Protein AF-A0A834NEQ6-F1 (afdb_monomer_lite)

Foldseek 3Di:
DVCVCVVVVVVVCCVVVVVLVVQQVVCCVPQVHSDDDDDPDPVSVVQLVVQVVVDVHSSCSVVDDPVPPDPD

Structure (mmCIF, N/CA/C/O backbone):
data_AF-A0A834NEQ6-F1
#
_entry.id   AF-A0A834NEQ6-F1
#
loop_
_atom_site.group_PDB
_atom_site.id
_atom_site.type_symbol
_atom_site.label_atom_id
_atom_site.label_alt_id
_atom_site.label_comp_id
_atom_site.label_asym_id
_atom_site.label_entity_id
_atom_site.label_seq_id
_atom_site.pdbx_PDB_ins_code
_atom_site.Cartn_x
_atom_site.Cartn_y
_atom_site.Cartn_z
_atom_site.occupancy
_atom_site.B_iso_or_equiv
_atom_site.auth_seq_id
_atom_site.auth_comp_id
_atom_site.auth_asym_id
_atom_site.auth_atom_id
_atom_site.pdbx_PDB_model_num
ATOM 1 N N . MET A 1 1 ? -22.999 6.611 32.925 1.00 79.31 1 MET A N 1
ATOM 2 C CA . MET A 1 1 ? -22.213 7.850 32.699 1.00 79.31 1 MET A CA 1
ATOM 3 C C . MET A 1 1 ? -21.837 7.949 31.224 1.00 79.31 1 MET A C 1
ATOM 5 O O . MET A 1 1 ? -21.638 6.921 30.602 1.00 79.31 1 MET A O 1
ATOM 9 N N . TRP A 1 2 ? -21.727 9.141 30.628 1.00 90.06 2 TRP A N 1
ATOM 10 C CA . TRP A 1 2 ? -21.497 9.274 29.172 1.00 90.06 2 TRP A CA 1
ATOM 11 C C . TRP A 1 2 ? -20.191 8.619 28.675 1.00 90.06 2 TRP A C 1
ATOM 13 O O . TRP A 1 2 ? -20.113 8.176 27.532 1.00 90.06 2 TRP A O 1
ATOM 23 N N . TYR A 1 3 ? -19.181 8.506 29.542 1.00 94.31 3 TYR A N 1
ATOM 24 C CA . TYR A 1 3 ? -17.889 7.896 29.218 1.00 94.31 3 TYR A CA 1
ATOM 25 C C . TYR A 1 3 ? -17.930 6.368 29.067 1.00 94.31 3 TYR A C 1
ATOM 27 O O . TYR A 1 3 ? -16.985 5.788 28.542 1.00 94.31 3 TYR A O 1
ATOM 35 N N . GLU A 1 4 ? -19.001 5.694 29.493 1.00 95.38 4 GLU A N 1
ATOM 36 C CA . GLU A 1 4 ? -19.146 4.232 29.360 1.00 95.38 4 GLU A CA 1
ATOM 37 C C . GLU A 1 4 ? -19.223 3.778 27.894 1.00 95.38 4 GLU A C 1
ATOM 39 O O . GLU A 1 4 ? -19.015 2.607 27.592 1.00 95.38 4 GLU A O 1
ATOM 44 N N . VAL A 1 5 ? -19.460 4.710 26.968 1.00 95.94 5 VAL A N 1
ATOM 45 C CA . VAL A 1 5 ? -19.422 4.468 25.522 1.00 95.94 5 VAL A CA 1
ATOM 46 C C . VAL A 1 5 ? -17.981 4.405 24.991 1.00 95.94 5 VAL A C 1
ATOM 48 O O . VAL A 1 5 ? -17.725 3.734 23.989 1.00 95.94 5 VAL A O 1
ATOM 51 N N . LEU A 1 6 ? -17.010 5.033 25.666 1.00 96.56 6 LEU A N 1
ATOM 52 C CA . LEU A 1 6 ? -15.624 5.132 25.187 1.00 96.56 6 LEU A CA 1
ATOM 53 C C . LEU A 1 6 ? -14.957 3.770 24.923 1.00 96.56 6 LEU A C 1
ATOM 55 O O . LEU A 1 6 ? -14.326 3.644 23.874 1.00 96.56 6 LEU A O 1
ATOM 59 N N . PRO A 1 7 ? -15.111 2.729 25.770 1.00 96.31 7 PRO A N 1
ATOM 60 C CA . PRO A 1 7 ? -14.557 1.407 25.480 1.00 96.31 7 PRO A CA 1
ATOM 61 C C . PRO A 1 7 ? -15.117 0.801 24.190 1.00 96.31 7 PRO A C 1
ATOM 63 O O . PRO A 1 7 ? -14.365 0.248 23.392 1.00 96.31 7 PRO A O 1
ATOM 66 N N . THR A 1 8 ? -16.422 0.945 23.943 1.00 96.88 8 THR A N 1
ATOM 67 C CA . THR A 1 8 ? -17.051 0.416 22.720 1.00 96.88 8 THR A CA 1
ATOM 68 C C . THR A 1 8 ? -16.561 1.147 21.473 1.00 96.88 8 THR A C 1
ATOM 70 O O . THR A 1 8 ? -16.216 0.510 20.479 1.00 96.88 8 THR A O 1
ATOM 73 N N . VAL A 1 9 ? -16.426 2.473 21.546 1.00 96.81 9 VAL A N 1
ATOM 74 C CA . VAL A 1 9 ? -15.875 3.290 20.457 1.00 96.81 9 VAL A CA 1
ATOM 75 C C . VAL A 1 9 ? -14.411 2.944 20.203 1.00 96.81 9 VAL A C 1
ATOM 77 O O . VAL A 1 9 ? -14.015 2.824 19.047 1.00 96.81 9 VAL A O 1
ATOM 80 N N . ALA A 1 10 ? -13.617 2.720 21.252 1.00 97.31 10 ALA A N 1
ATOM 81 C CA . ALA A 1 10 ? -12.223 2.311 21.118 1.00 97.31 10 ALA A CA 1
ATOM 82 C C . ALA A 1 10 ? -12.090 0.948 20.422 1.00 97.31 10 ALA A C 1
ATOM 84 O O . ALA A 1 10 ? -11.247 0.798 19.539 1.00 97.31 10 ALA A O 1
ATOM 85 N N . ILE A 1 11 ? -12.947 -0.022 20.760 1.00 97.75 11 ILE A N 1
ATOM 86 C CA . ILE A 1 11 ? -12.971 -1.336 20.098 1.00 97.75 11 ILE A CA 1
ATOM 87 C C . ILE A 1 11 ? -13.324 -1.187 18.615 1.00 97.75 11 ILE A C 1
ATOM 89 O O . ILE A 1 11 ? -12.650 -1.773 17.770 1.00 97.75 11 ILE A O 1
ATOM 93 N N . ILE A 1 12 ? -14.334 -0.379 18.280 1.00 97.75 12 ILE A N 1
ATOM 94 C CA . ILE A 1 12 ? -14.729 -0.133 16.883 1.00 97.75 12 ILE A CA 1
ATOM 95 C C . ILE A 1 12 ? -13.598 0.563 16.116 1.00 97.75 12 ILE A C 1
ATOM 97 O O . ILE A 1 12 ? -13.233 0.129 15.025 1.00 97.75 12 ILE A O 1
ATOM 101 N N . ALA A 1 13 ? -13.006 1.609 16.695 1.00 97.50 13 ALA A N 1
ATOM 102 C CA . ALA A 1 13 ? -11.907 2.346 16.081 1.00 97.50 13 ALA A CA 1
ATOM 103 C C . ALA A 1 13 ? -10.675 1.457 15.867 1.00 97.50 13 ALA A C 1
ATOM 105 O O . ALA A 1 13 ? -10.061 1.516 14.806 1.00 97.50 13 ALA A O 1
ATOM 106 N N . ALA A 1 14 ? -10.341 0.596 16.831 1.00 97.50 14 ALA A N 1
ATOM 107 C CA . ALA A 1 14 ? -9.264 -0.376 16.681 1.00 97.50 14 ALA A CA 1
ATOM 108 C C . ALA A 1 14 ? -9.594 -1.417 15.602 1.00 97.50 14 ALA A C 1
ATOM 110 O O . ALA A 1 14 ? -8.758 -1.690 14.744 1.00 97.50 14 ALA A O 1
ATOM 111 N N . GLY A 1 15 ? -10.818 -1.953 15.598 1.00 97.75 15 GLY A N 1
ATOM 112 C CA . GLY A 1 15 ? -11.268 -2.941 14.617 1.00 97.75 15 GLY A CA 1
ATOM 113 C C . GLY A 1 15 ? -11.244 -2.421 13.178 1.00 97.75 15 GLY A C 1
ATOM 114 O O . GLY A 1 15 ? -10.870 -3.160 12.272 1.00 97.75 15 GLY A O 1
ATOM 115 N N . LEU A 1 16 ? -11.582 -1.145 12.971 1.00 97.12 16 LEU A N 1
ATOM 116 C CA . LEU A 1 16 ? -11.521 -0.496 11.658 1.00 97.12 16 LEU A CA 1
ATOM 117 C C . LEU A 1 16 ? -10.111 -0.001 11.314 1.00 97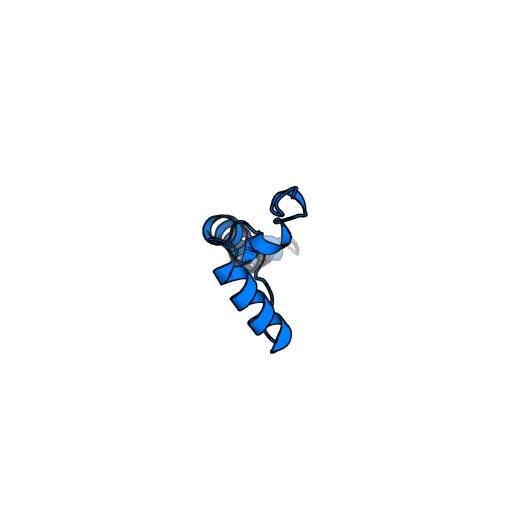.12 16 LEU A C 1
ATOM 119 O O . LEU A 1 16 ? -9.682 -0.124 10.173 1.00 97.12 16 LEU A O 1
ATOM 123 N N . GLY A 1 17 ? -9.370 0.539 12.282 1.00 97.38 17 GLY A N 1
ATOM 124 C CA . GLY A 1 17 ? -8.060 1.153 12.056 1.00 97.38 17 GLY A CA 1
ATOM 125 C C . GLY A 1 17 ? -6.926 0.147 11.857 1.00 97.38 17 GLY A C 1
ATOM 126 O O . GLY A 1 17 ? -6.075 0.348 10.987 1.00 97.38 17 GLY A O 1
ATOM 127 N N . LEU A 1 18 ? -6.914 -0.952 12.619 1.00 97.50 18 LEU A N 1
ATOM 128 C CA . LEU A 1 18 ? -5.845 -1.955 12.552 1.00 97.50 18 LEU A CA 1
ATOM 129 C C . LEU A 1 18 ? -5.662 -2.555 11.146 1.00 97.50 18 LEU A C 1
ATOM 131 O O . LEU A 1 18 ? -4.513 -2.619 10.704 1.00 97.50 18 LEU A O 1
ATOM 135 N N . PRO A 1 19 ? -6.720 -2.932 10.396 1.00 96.31 19 PRO A N 1
ATOM 136 C CA . PRO A 1 19 ? -6.576 -3.413 9.023 1.00 96.31 19 PRO A CA 1
ATOM 137 C C . PRO A 1 19 ? -5.882 -2.419 8.086 1.00 96.31 19 PRO A C 1
ATOM 139 O O . PRO A 1 19 ? -5.066 -2.833 7.267 1.00 96.31 19 PRO A O 1
ATOM 142 N N . HIS A 1 20 ? -6.150 -1.115 8.215 1.00 95.25 20 HIS A N 1
ATOM 143 C CA . HIS A 1 20 ? -5.507 -0.094 7.380 1.00 95.25 20 HIS A CA 1
ATOM 144 C C . HIS A 1 20 ? -4.018 0.050 7.697 1.00 95.25 20 HIS A C 1
ATOM 146 O O . HIS A 1 20 ? -3.192 0.098 6.783 1.00 95.25 20 HIS A O 1
ATOM 152 N N . VAL A 1 21 ? -3.666 0.069 8.986 1.00 95.62 21 VAL A N 1
ATOM 153 C CA . VAL A 1 21 ? -2.264 0.120 9.425 1.00 95.62 21 VAL A CA 1
ATOM 154 C C . VAL A 1 21 ? -1.524 -1.141 8.979 1.00 95.62 21 VAL A C 1
ATOM 156 O O . VAL A 1 21 ? -0.436 -1.053 8.412 1.00 95.62 21 VAL A O 1
ATOM 159 N N . ALA A 1 22 ? -2.130 -2.315 9.158 1.00 95.75 22 ALA A N 1
ATOM 160 C CA . ALA A 1 22 ? -1.562 -3.575 8.696 1.00 95.75 22 ALA A CA 1
ATOM 161 C C . ALA A 1 22 ? -1.355 -3.575 7.174 1.00 95.75 22 ALA A C 1
ATOM 163 O O . ALA A 1 22 ? -0.269 -3.911 6.704 1.00 95.75 22 ALA A O 1
ATOM 164 N N . ALA A 1 23 ? -2.352 -3.138 6.398 1.00 95.00 23 ALA A N 1
ATOM 165 C CA . ALA A 1 23 ? -2.255 -3.053 4.944 1.00 95.00 23 ALA A CA 1
ATOM 166 C C . ALA A 1 23 ? -1.126 -2.120 4.484 1.00 95.00 23 ALA A C 1
ATOM 168 O O . ALA A 1 23 ? -0.419 -2.459 3.537 1.00 95.00 23 ALA A O 1
ATOM 169 N N . HIS A 1 24 ? -0.917 -0.989 5.165 1.00 94.50 24 HIS A N 1
ATOM 170 C CA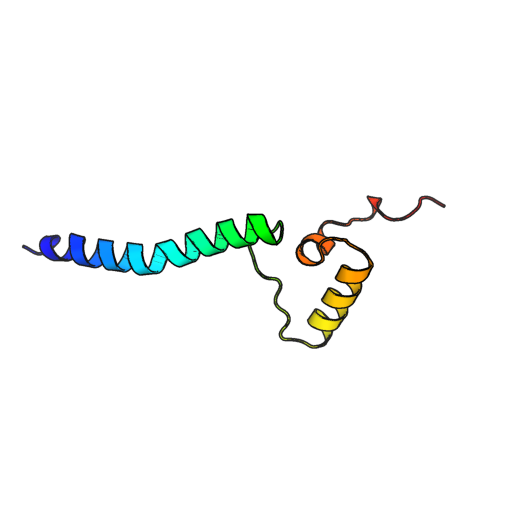 . HIS A 1 24 ? 0.178 -0.062 4.872 1.00 94.50 24 HIS A CA 1
ATOM 171 C C . HIS A 1 24 ? 1.549 -0.745 4.984 1.00 94.50 24 HIS A C 1
ATOM 173 O O . HIS A 1 24 ? 2.346 -0.711 4.042 1.00 94.50 24 HIS A O 1
ATOM 179 N N . TYR A 1 25 ? 1.811 -1.417 6.109 1.00 95.06 25 TYR A N 1
ATOM 180 C CA . TYR A 1 25 ? 3.085 -2.107 6.327 1.00 95.06 25 TYR A CA 1
ATOM 181 C C . TYR A 1 25 ? 3.251 -3.336 5.431 1.00 95.06 25 TYR A C 1
ATOM 183 O O . TYR A 1 25 ? 4.344 -3.576 4.917 1.00 95.06 25 TYR A O 1
ATOM 191 N N . LEU A 1 26 ? 2.173 -4.083 5.182 1.00 94.62 26 LEU A N 1
ATOM 192 C CA . LEU A 1 26 ? 2.194 -5.198 4.236 1.00 94.62 26 LEU A CA 1
ATOM 193 C C . LEU A 1 26 ? 2.517 -4.719 2.818 1.00 94.62 26 LEU A C 1
ATOM 195 O O . LEU A 1 26 ? 3.343 -5.333 2.145 1.00 94.62 26 LEU A O 1
ATOM 199 N N . CYS A 1 27 ? 1.927 -3.608 2.371 1.00 92.00 27 CYS A N 1
ATOM 200 C CA . CYS A 1 27 ? 2.249 -3.034 1.066 1.00 92.00 27 CYS A CA 1
ATOM 201 C C . CYS A 1 27 ? 3.718 -2.617 0.997 1.00 92.00 27 CYS A C 1
ATOM 203 O O . CYS A 1 27 ? 4.394 -2.953 0.027 1.00 92.00 27 CYS A O 1
ATOM 205 N N . LEU A 1 28 ? 4.243 -1.973 2.042 1.00 91.38 28 LEU A N 1
ATOM 206 C CA . LEU A 1 28 ? 5.650 -1.588 2.081 1.00 91.38 28 LEU A CA 1
ATOM 207 C C . LEU A 1 28 ? 6.579 -2.805 1.950 1.00 91.38 28 LEU A C 1
ATOM 209 O O . LEU A 1 28 ? 7.540 -2.756 1.184 1.00 91.38 28 LEU A O 1
ATOM 213 N N . GLN A 1 29 ? 6.267 -3.901 2.642 1.00 91.44 29 GLN A N 1
ATOM 214 C CA . GLN A 1 29 ? 7.092 -5.108 2.631 1.00 91.44 29 GLN A CA 1
ATOM 215 C C . GLN A 1 29 ? 7.025 -5.870 1.301 1.00 91.44 29 GLN A C 1
ATOM 217 O O . GLN A 1 29 ? 8.047 -6.359 0.822 1.00 91.44 29 GLN A O 1
ATOM 222 N N . VAL A 1 30 ? 5.835 -5.991 0.708 1.00 89.38 30 VAL A N 1
ATOM 223 C CA . VAL A 1 30 ? 5.632 -6.780 -0.519 1.00 89.38 30 VAL A CA 1
ATOM 224 C C . VAL A 1 30 ? 6.001 -5.977 -1.768 1.00 89.38 30 VAL A C 1
ATOM 226 O O . VAL A 1 30 ? 6.609 -6.511 -2.692 1.00 89.38 30 VAL A O 1
ATOM 229 N N . TYR A 1 31 ? 5.649 -4.693 -1.799 1.00 87.44 31 TYR A N 1
ATOM 230 C CA . TYR A 1 31 ? 5.697 -3.856 -2.999 1.00 87.44 31 TYR A CA 1
ATOM 231 C C . TYR A 1 31 ? 6.776 -2.765 -2.944 1.00 87.44 31 TYR A C 1
ATOM 233 O O . TYR A 1 31 ? 7.073 -2.132 -3.955 1.00 87.44 31 TYR A O 1
ATOM 241 N N . GLY A 1 32 ? 7.390 -2.523 -1.781 1.00 87.88 32 GLY A N 1
ATOM 242 C CA . GLY A 1 32 ? 8.384 -1.456 -1.603 1.00 87.88 32 GLY A CA 1
ATOM 243 C C . GLY A 1 32 ? 7.785 -0.043 -1.586 1.00 87.88 32 GLY A C 1
ATOM 244 O O . GLY A 1 32 ? 8.525 0.949 -1.566 1.00 87.88 32 GLY A O 1
ATOM 245 N N . THR A 1 33 ? 6.454 0.057 -1.596 1.00 87.50 33 THR A N 1
ATOM 246 C CA . THR A 1 33 ? 5.681 1.296 -1.503 1.00 87.50 33 THR A CA 1
ATOM 247 C C . THR A 1 33 ? 4.531 1.117 -0.511 1.00 87.50 33 THR A C 1
ATOM 249 O O . THR A 1 33 ? 3.911 0.057 -0.469 1.00 87.50 33 THR A O 1
ATOM 252 N N . PRO A 1 34 ? 4.187 2.151 0.274 1.00 88.31 34 PRO A N 1
ATOM 253 C CA . PRO A 1 34 ? 3.087 2.072 1.238 1.00 88.31 34 PRO A CA 1
ATOM 254 C C . PRO A 1 34 ? 1.698 1.979 0.586 1.00 88.31 34 PRO A C 1
ATOM 256 O 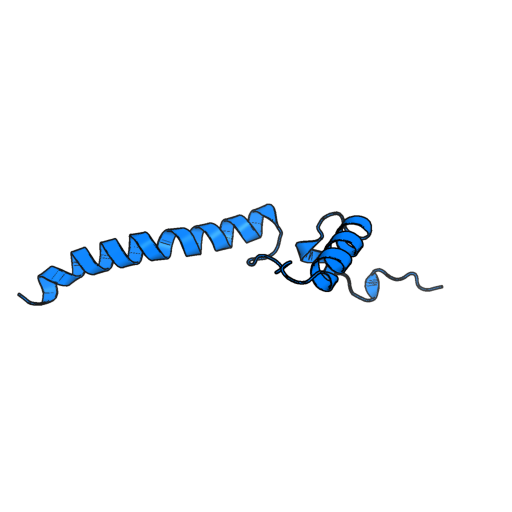O . PRO A 1 34 ? 0.708 1.755 1.277 1.00 88.31 34 PRO A O 1
ATOM 259 N N . MET A 1 35 ? 1.608 2.187 -0.732 1.00 86.69 35 MET A N 1
ATOM 260 C CA . MET A 1 35 ? 0.356 2.228 -1.484 1.00 86.69 35 MET A CA 1
ATOM 261 C C . MET A 1 35 ? 0.408 1.376 -2.755 1.00 86.69 35 MET A C 1
ATOM 263 O O . MET A 1 35 ? 1.448 1.262 -3.412 1.00 86.69 35 MET A O 1
ATOM 267 N N . ARG A 1 36 ? -0.769 0.819 -3.075 1.00 87.25 36 ARG A N 1
ATOM 268 C CA . ARG A 1 36 ? -1.194 0.219 -4.353 1.00 87.25 36 ARG A CA 1
ATOM 269 C C . ARG A 1 36 ? -1.038 1.220 -5.504 1.00 87.25 36 ARG A C 1
ATOM 271 O O . ARG A 1 36 ? -1.598 2.300 -5.365 1.00 87.25 36 ARG A O 1
ATOM 278 N N . ARG A 1 37 ? -0.396 0.899 -6.635 1.00 87.12 37 ARG A N 1
ATOM 279 C CA . ARG A 1 37 ? -0.648 1.671 -7.869 1.00 87.12 37 ARG A CA 1
ATOM 280 C C . ARG A 1 37 ? -2.065 1.348 -8.358 1.00 87.12 37 ARG A C 1
ATOM 282 O O . ARG A 1 37 ? -2.453 0.180 -8.334 1.00 87.12 37 ARG A O 1
ATOM 289 N N . LEU A 1 38 ? -2.813 2.371 -8.760 1.00 89.94 38 LEU A N 1
ATOM 290 C CA . LEU A 1 38 ? -4.126 2.216 -9.385 1.00 89.94 38 LEU A CA 1
ATOM 291 C C . LEU A 1 38 ? -3.947 1.706 -10.822 1.00 89.94 38 LEU A C 1
ATOM 293 O O . LEU A 1 38 ? -3.034 2.152 -11.507 1.00 89.94 38 LEU A O 1
ATOM 297 N N . LEU A 1 39 ? -4.770 0.747 -11.247 1.00 92.12 39 LEU A N 1
ATOM 298 C CA . LEU A 1 39 ? -4.705 0.115 -12.576 1.00 92.12 39 LEU A CA 1
ATOM 299 C C . LEU A 1 39 ? -6.101 0.030 -13.207 1.00 92.12 39 LEU A C 1
ATOM 301 O O . LEU A 1 39 ? -6.449 -0.971 -13.829 1.00 92.12 39 LEU A O 1
ATOM 305 N N . GLU A 1 40 ? -6.935 1.036 -12.948 1.00 94.81 40 GLU A N 1
A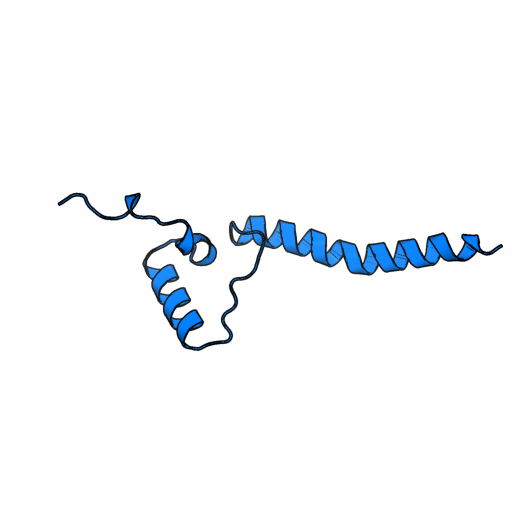TOM 306 C CA . GLU A 1 40 ? -8.317 1.067 -13.437 1.00 94.81 40 GLU A CA 1
ATOM 307 C C . GLU A 1 40 ? -8.385 1.467 -14.913 1.00 94.81 40 GLU A C 1
ATOM 309 O O . GLU A 1 40 ? -9.229 0.958 -15.649 1.00 94.81 40 GLU A O 1
ATOM 314 N N . GLU A 1 41 ? -7.473 2.331 -15.360 1.00 95.88 41 GLU A N 1
ATOM 315 C CA . GLU A 1 41 ? -7.395 2.772 -16.748 1.00 95.88 41 GLU A CA 1
ATOM 316 C C . GLU A 1 41 ? -6.479 1.868 -17.583 1.00 95.88 41 GLU A C 1
ATOM 318 O O . GLU A 1 41 ? -5.450 1.369 -17.116 1.00 95.88 41 GLU A O 1
ATOM 323 N N . GLU A 1 42 ? -6.825 1.688 -18.862 1.00 96.00 42 GLU A N 1
ATOM 324 C CA . GLU A 1 42 ? -6.028 0.882 -19.797 1.00 96.00 42 GLU A CA 1
ATOM 325 C C . GLU A 1 42 ? -4.595 1.412 -19.912 1.00 96.00 42 GLU A C 1
ATOM 327 O O . GLU A 1 42 ? -3.635 0.639 -19.905 1.00 96.00 42 GLU A O 1
ATOM 332 N N . TRP A 1 43 ? -4.440 2.737 -19.959 1.00 93.56 43 TRP A N 1
ATOM 333 C CA . TRP A 1 43 ? -3.132 3.375 -20.006 1.00 93.56 43 TRP A CA 1
ATOM 334 C C . TRP A 1 43 ? -2.270 3.013 -18.791 1.00 93.56 43 TRP A C 1
ATOM 336 O O . TRP A 1 43 ? -1.120 2.603 -18.959 1.00 93.56 43 TRP A O 1
ATOM 346 N N . ASP A 1 44 ? -2.827 3.088 -17.582 1.00 92.12 44 ASP A N 1
ATOM 347 C CA . ASP A 1 44 ? -2.112 2.750 -16.349 1.00 92.12 44 ASP A CA 1
ATOM 348 C C . ASP A 1 44 ? -1.679 1.283 -16.327 1.00 92.12 44 ASP A C 1
ATOM 350 O O . ASP A 1 44 ? -0.569 0.958 -15.894 1.00 92.12 44 ASP A O 1
ATOM 354 N N . LEU A 1 45 ? -2.519 0.392 -16.857 1.00 92.94 45 LEU A N 1
ATOM 355 C CA . LEU A 1 45 ? -2.218 -1.030 -16.981 1.00 92.94 45 LEU A CA 1
ATOM 356 C C . LEU A 1 45 ? -1.077 -1.274 -17.980 1.00 92.94 45 LEU A C 1
ATOM 358 O O . LEU A 1 45 ? -0.115 -1.984 -17.666 1.00 92.94 45 LEU A O 1
ATOM 362 N N . LEU A 1 46 ? -1.130 -0.644 -19.156 1.00 94.94 46 LEU A N 1
ATOM 363 C CA . LEU A 1 46 ? -0.061 -0.714 -20.157 1.00 94.94 46 LEU A CA 1
ATOM 364 C C . LEU A 1 46 ? 1.265 -0.174 -19.603 1.00 94.94 46 LEU A C 1
ATOM 366 O O . LEU A 1 46 ? 2.309 -0.811 -19.782 1.00 94.94 46 LEU A O 1
ATOM 370 N N . MET A 1 47 ? 1.232 0.957 -18.893 1.00 92.06 47 MET A N 1
ATOM 371 C CA . MET A 1 47 ? 2.415 1.537 -18.251 1.00 92.06 47 MET A CA 1
ATOM 372 C C . MET A 1 47 ? 2.952 0.641 -17.133 1.00 92.06 47 MET A C 1
ATOM 374 O O . MET A 1 47 ? 4.162 0.447 -17.035 1.00 92.06 47 MET A O 1
ATOM 378 N N . PHE A 1 48 ? 2.085 0.012 -16.340 1.00 91.62 48 PHE A N 1
ATOM 379 C CA . PHE A 1 48 ? 2.503 -0.949 -15.322 1.00 91.62 48 PHE A CA 1
ATOM 380 C C . PHE A 1 48 ? 3.174 -2.188 -15.927 1.00 91.62 48 PHE A C 1
ATOM 382 O O . PHE A 1 48 ? 4.193 -2.654 -15.415 1.00 91.62 48 PHE A O 1
ATOM 389 N N . MET A 1 49 ? 2.660 -2.694 -17.051 1.00 91.94 49 MET A N 1
ATOM 390 C CA . MET A 1 49 ? 3.302 -3.791 -17.778 1.00 91.94 49 MET A CA 1
ATOM 391 C C . MET A 1 49 ? 4.645 -3.373 -18.382 1.00 91.94 49 MET A C 1
ATOM 393 O O . MET A 1 49 ? 5.594 -4.155 -18.343 1.00 91.94 49 MET A O 1
ATOM 397 N N . ARG A 1 50 ? 4.762 -2.156 -18.927 1.00 91.19 50 ARG A N 1
ATOM 398 C CA . ARG A 1 50 ? 6.055 -1.605 -19.370 1.00 91.19 50 ARG A CA 1
ATOM 399 C C . ARG A 1 50 ? 7.052 -1.609 -18.213 1.00 91.19 50 ARG A C 1
ATOM 401 O O . ARG A 1 50 ? 8.139 -2.159 -18.349 1.00 91.19 50 ARG A O 1
ATOM 408 N N . ASP A 1 51 ? 6.642 -1.075 -17.073 1.00 90.88 51 ASP A N 1
ATOM 409 C CA . ASP A 1 51 ? 7.458 -0.989 -15.866 1.00 90.88 51 ASP A CA 1
ATOM 410 C C . ASP A 1 51 ? 7.873 -2.375 -15.341 1.00 90.88 51 ASP A C 1
ATOM 412 O O . ASP A 1 51 ? 9.014 -2.552 -14.934 1.00 90.88 51 ASP A O 1
ATOM 416 N N . SER A 1 52 ? 7.017 -3.399 -15.440 1.00 89.38 52 SER A N 1
ATOM 417 C CA . SER A 1 52 ? 7.383 -4.779 -15.056 1.00 89.38 52 SER A CA 1
ATOM 418 C C . SER A 1 52 ? 8.437 -5.433 -15.953 1.00 89.38 52 SER A C 1
ATOM 420 O O . SER A 1 52 ? 9.044 -6.423 -15.558 1.00 89.38 52 SER A O 1
ATOM 422 N N . ARG A 1 53 ? 8.645 -4.906 -17.167 1.00 88.81 53 ARG A N 1
ATOM 423 C CA . ARG A 1 53 ? 9.690 -5.376 -18.090 1.00 88.81 53 ARG A CA 1
ATOM 424 C C . ARG A 1 53 ? 11.005 -4.632 -17.882 1.00 88.81 53 ARG A C 1
ATOM 426 O O . ARG A 1 53 ? 12.057 -5.190 -18.161 1.00 88.81 53 ARG A O 1
ATOM 433 N N . LEU A 1 54 ? 10.932 -3.377 -17.439 1.00 85.56 54 LEU A N 1
ATOM 434 C CA . LEU A 1 54 ? 12.094 -2.519 -17.195 1.00 85.56 54 LEU A CA 1
ATOM 435 C C . LEU A 1 54 ? 12.667 -2.695 -15.781 1.00 85.56 54 LEU A C 1
ATOM 437 O O . LEU A 1 54 ? 13.836 -2.398 -15.554 1.00 85.56 54 LEU A O 1
ATOM 441 N N . CYS A 1 55 ? 11.851 -3.148 -14.826 1.00 80.50 55 CYS A N 1
ATOM 442 C CA . CYS A 1 55 ? 12.197 -3.220 -13.411 1.00 80.50 55 CYS A CA 1
ATOM 443 C C . CYS A 1 55 ? 11.767 -4.555 -12.798 1.00 80.50 55 CYS A C 1
ATOM 445 O O . CYS A 1 55 ? 10.637 -4.991 -13.009 1.00 80.50 55 CYS A O 1
ATOM 447 N N . ASP A 1 56 ? 12.571 -5.098 -11.880 1.00 77.56 56 ASP A N 1
ATOM 448 C CA . ASP A 1 56 ? 12.172 -6.255 -11.058 1.00 77.56 56 ASP A CA 1
ATOM 449 C C . ASP A 1 56 ? 10.948 -5.968 -10.167 1.00 77.56 56 ASP A C 1
ATOM 451 O O . ASP A 1 56 ? 10.231 -6.877 -9.746 1.00 77.56 56 ASP A O 1
ATOM 455 N N . ARG A 1 57 ? 10.701 -4.688 -9.845 1.00 81.62 57 ARG A N 1
ATOM 45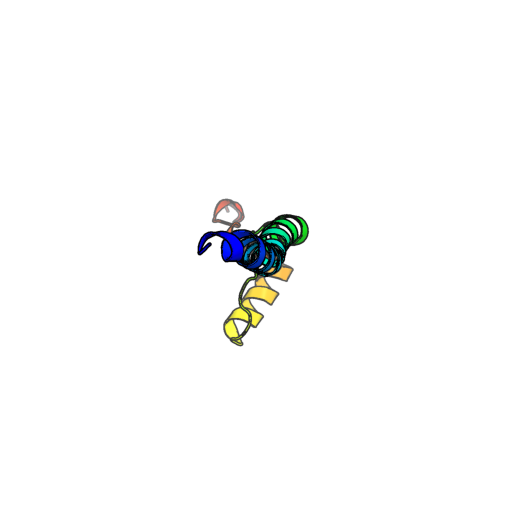6 C CA . ARG A 1 57 ? 9.581 -4.239 -9.006 1.00 81.62 57 ARG A CA 1
ATOM 457 C C . ARG A 1 57 ? 8.810 -3.092 -9.673 1.00 81.62 57 ARG A C 1
ATOM 459 O O . ARG A 1 57 ? 9.198 -1.929 -9.525 1.00 81.62 57 ARG A O 1
ATOM 466 N N . PRO A 1 58 ? 7.684 -3.376 -10.355 1.00 80.62 58 PRO A N 1
ATOM 467 C CA . PRO A 1 58 ? 6.955 -2.374 -11.134 1.00 80.62 58 PRO A CA 1
ATOM 468 C C . PRO A 1 58 ? 6.302 -1.276 -10.283 1.00 80.62 58 PRO A C 1
ATOM 470 O O . PRO A 1 58 ? 6.171 -0.146 -10.744 1.00 80.62 58 PRO A O 1
ATOM 473 N N . GLN A 1 59 ? 5.932 -1.542 -9.021 1.00 80.81 59 GLN A N 1
ATOM 474 C CA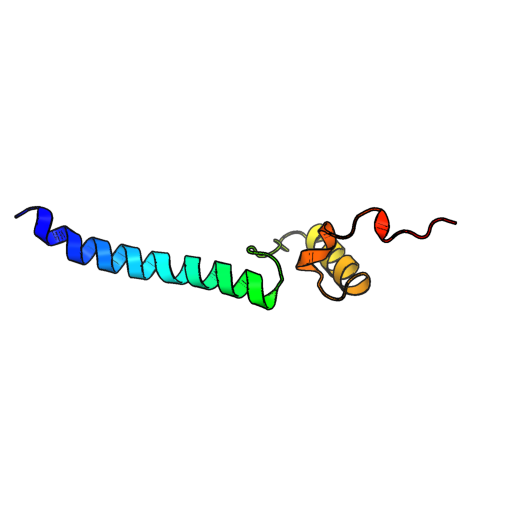 . GLN A 1 59 ? 5.397 -0.486 -8.140 1.00 80.81 59 GLN A CA 1
ATOM 475 C C . GLN A 1 59 ? 6.430 0.587 -7.789 1.00 80.81 59 GLN A C 1
ATOM 477 O O . GLN A 1 59 ? 6.060 1.709 -7.449 1.00 80.81 59 GLN A O 1
ATOM 482 N N . THR A 1 60 ? 7.718 0.264 -7.883 1.00 80.38 60 THR A N 1
ATOM 483 C CA . THR A 1 60 ? 8.812 1.204 -7.628 1.00 80.38 60 THR A CA 1
ATOM 484 C C . THR A 1 60 ? 9.407 1.790 -8.901 1.00 80.38 60 THR A C 1
ATOM 486 O O . THR A 1 60 ? 10.365 2.544 -8.804 1.00 80.38 60 THR A O 1
ATOM 489 N N . ALA A 1 61 ? 8.848 1.503 -10.078 1.00 72.44 61 ALA A N 1
ATOM 490 C CA . ALA A 1 61 ? 9.406 1.950 -11.354 1.00 72.44 61 ALA A CA 1
ATOM 491 C C . ALA A 1 61 ? 9.474 3.478 -11.502 1.00 72.44 61 ALA A C 1
ATOM 493 O O . ALA A 1 61 ? 10.403 3.989 -12.107 1.00 72.44 61 ALA A O 1
ATOM 494 N N . GLY A 1 62 ? 8.571 4.230 -10.859 1.00 66.56 62 GLY A N 1
ATOM 495 C CA . GLY A 1 62 ? 8.665 5.697 -10.791 1.00 66.56 62 GLY A CA 1
ATOM 496 C C . GLY A 1 62 ? 9.870 6.228 -9.998 1.00 66.56 62 GLY A C 1
ATOM 497 O O . GLY A 1 62 ? 10.090 7.433 -9.979 1.00 66.56 62 GLY A O 1
ATOM 498 N N . LYS A 1 63 ? 10.632 5.351 -9.327 1.00 72.94 63 LYS A N 1
ATOM 499 C CA . LYS A 1 63 ? 11.914 5.679 -8.688 1.00 72.94 63 LYS A CA 1
ATOM 500 C C . LYS A 1 63 ? 13.109 5.479 -9.624 1.00 72.94 63 LYS A C 1
ATOM 502 O O . LYS A 1 63 ? 14.208 5.821 -9.215 1.00 72.94 63 LYS A O 1
ATOM 507 N N . MET A 1 64 ? 12.912 4.910 -10.817 1.00 77.81 64 MET A N 1
ATOM 508 C CA . MET A 1 64 ? 13.940 4.903 -11.855 1.00 77.81 64 MET A CA 1
ATOM 509 C C . MET A 1 64 ? 13.951 6.273 -12.515 1.00 77.81 64 MET A C 1
ATOM 511 O O . MET A 1 64 ? 13.038 6.615 -13.271 1.00 77.81 64 MET A O 1
ATOM 515 N N . GLY A 1 65 ? 14.944 7.072 -12.165 1.00 82.44 65 GLY A N 1
ATOM 516 C CA . GLY A 1 65 ? 15.193 8.352 -12.795 1.00 82.44 65 GLY A CA 1
ATOM 517 C C . GLY A 1 65 ? 16.134 8.223 -13.989 1.00 82.44 65 GLY A C 1
ATOM 518 O O . GLY A 1 65 ? 16.305 7.162 -14.594 1.00 82.44 65 GLY A O 1
ATOM 519 N N . LEU A 1 66 ? 16.736 9.356 -14.339 1.00 86.50 66 LEU A N 1
ATOM 520 C CA . LEU A 1 66 ? 17.649 9.475 -15.473 1.00 86.50 66 LEU A CA 1
ATOM 521 C C . LEU A 1 66 ? 18.965 8.722 -15.247 1.00 86.50 66 LEU A C 1
ATOM 523 O O . LEU A 1 66 ? 19.654 8.423 -16.212 1.00 86.50 66 LEU A O 1
ATOM 527 N N . GLU A 1 67 ? 19.284 8.362 -14.003 1.00 85.56 67 GLU A N 1
ATOM 528 C CA . GLU A 1 67 ? 20.473 7.582 -13.647 1.00 85.56 67 GLU A CA 1
ATOM 529 C C . GLU A 1 67 ? 20.509 6.179 -14.269 1.00 85.56 67 GLU A C 1
ATOM 531 O O . GLU A 1 67 ? 21.556 5.540 -14.269 1.00 85.56 67 GLU A O 1
ATOM 536 N N . ASN A 1 68 ? 19.373 5.684 -14.768 1.00 84.06 68 ASN A N 1
ATOM 537 C CA . ASN A 1 68 ? 19.277 4.366 -15.393 1.00 84.06 68 ASN A CA 1
ATOM 538 C C . ASN A 1 68 ? 19.427 4.416 -16.927 1.00 84.06 68 ASN A C 1
ATOM 540 O O . ASN A 1 68 ? 19.272 3.394 -17.597 1.00 84.06 68 ASN A O 1
ATOM 544 N N . ILE A 1 69 ? 19.675 5.603 -17.491 1.00 85.31 69 ILE A N 1
ATOM 545 C CA . ILE A 1 69 ? 19.909 5.818 -18.922 1.00 85.31 69 ILE A CA 1
ATOM 546 C C . ILE A 1 69 ? 21.429 5.796 -19.166 1.00 85.31 69 ILE A C 1
ATOM 548 O O . ILE A 1 69 ? 22.150 6.451 -18.419 1.00 85.31 69 ILE A O 1
ATOM 552 N N . PRO A 1 70 ? 21.939 5.059 -20.172 1.00 86.75 70 PRO A N 1
ATOM 553 C CA . PRO A 1 70 ? 23.362 5.070 -20.509 1.00 86.75 70 PRO A CA 1
ATOM 554 C C . PRO A 1 70 ? 23.835 6.453 -20.980 1.00 86.75 70 PRO A C 1
ATOM 556 O O . PRO A 1 70 ? 23.175 7.078 -21.810 1.00 86.75 70 PRO A O 1
ATOM 559 N N . ASP A 1 71 ? 24.996 6.884 -20.484 1.00 85.50 71 ASP A N 1
ATOM 560 C CA . ASP A 1 71 ? 25.709 8.085 -20.935 1.00 85.50 71 ASP A CA 1
ATOM 561 C C . ASP A 1 71 ? 26.521 7.769 -22.212 1.00 85.50 71 ASP A C 1
ATOM 563 O O . ASP A 1 71 ? 27.751 7.702 -22.166 1.00 85.50 71 ASP A O 1
ATOM 567 N N . ASP A 1 72 ? 25.844 7.505 -23.334 1.00 67.75 72 ASP A N 1
ATOM 568 C CA . ASP A 1 72 ? 26.475 7.455 -24.669 1.00 67.75 72 ASP A CA 1
ATOM 569 C C . ASP A 1 72 ? 26.452 8.835 -25.355 1.00 67.75 72 ASP A C 1
ATOM 571 O O . ASP A 1 72 ? 25.397 9.516 -25.311 1.00 67.75 72 ASP A O 1
#

Sequence (72 aa):
MWYEVLPTVAIIAAGLGLPHVAAHYLCLQVYGTPMRRLLEEEWDLLMFMRDSRLCDRPQTAGKMGLENIPDD

InterPro domains:
  IPR017384 NADH dehydrogenase [ubiquinone] (complex I), alpha subcomplex subunit 1 [PF15879] (2-54)

pLDDT: mean 89.67, std 7.35, range [66.56, 97.75]

Secondary structure (DSSP, 8-state):
-GGGGHHHHHHHHHHHHHHHHHHHHHHHHHHSSSSPPP--SHHHHHHHHHHHHH-S-GGGGGG--GGGS---

Radius of gyration: 19.96 Å; chains: 1; bounding box: 49×16×57 Å

Organism: Vespula vulgaris (NCBI:txid7454)